Protein AF-A0A7X8CWF9-F1 (afdb_monomer_lite)

Structure (mmCIF, N/CA/C/O backbone):
data_AF-A0A7X8CWF9-F1
#
_entry.id   AF-A0A7X8CWF9-F1
#
loop_
_atom_site.group_PDB
_atom_site.id
_atom_site.type_symbol
_atom_site.label_atom_id
_atom_site.label_alt_id
_atom_site.label_comp_id
_atom_site.label_asym_id
_atom_site.label_entity_id
_atom_site.label_seq_id
_atom_site.pdbx_PDB_ins_code
_atom_site.Cartn_x
_atom_site.Cartn_y
_atom_site.Cartn_z
_atom_site.occupancy
_atom_site.B_iso_or_equiv
_atom_site.auth_seq_id
_atom_site.auth_comp_id
_atom_site.auth_asym_id
_atom_site.auth_atom_id
_atom_site.pdbx_PDB_model_num
ATOM 1 N N . ASP A 1 1 ? 6.556 -10.561 10.188 1.00 71.25 1 ASP A N 1
ATOM 2 C CA . ASP A 1 1 ? 7.455 -9.380 10.087 1.00 71.25 1 ASP A CA 1
ATOM 3 C C . ASP A 1 1 ? 7.081 -8.338 9.033 1.00 71.25 1 ASP A C 1
ATOM 5 O O . ASP A 1 1 ? 6.937 -7.178 9.395 1.00 71.25 1 ASP A O 1
ATOM 9 N N . ARG A 1 2 ? 6.837 -8.686 7.755 1.00 85.19 2 ARG A N 1
ATOM 10 C CA . ARG A 1 2 ? 6.506 -7.688 6.702 1.00 85.19 2 ARG A CA 1
ATOM 11 C C . ARG A 1 2 ? 5.345 -6.745 7.055 1.00 85.19 2 ARG A C 1
ATOM 13 O O . ARG A 1 2 ? 5.473 -5.537 6.886 1.00 85.19 2 ARG A O 1
ATOM 20 N N . VAL A 1 3 ? 4.217 -7.286 7.518 1.00 89.25 3 VAL A N 1
ATOM 21 C CA . VAL A 1 3 ? 3.040 -6.476 7.890 1.00 89.25 3 VAL A CA 1
ATOM 22 C C . VAL A 1 3 ? 3.398 -5.489 9.001 1.00 89.25 3 VAL A C 1
ATOM 24 O O . VAL A 1 3 ? 3.146 -4.299 8.841 1.00 89.25 3 VAL A O 1
ATOM 27 N N . ARG A 1 4 ? 4.091 -5.956 10.051 1.00 90.38 4 ARG A N 1
ATOM 28 C CA . ARG A 1 4 ? 4.618 -5.100 11.124 1.00 90.38 4 ARG A CA 1
ATOM 29 C C . ARG A 1 4 ? 5.534 -4.005 10.578 1.00 90.38 4 ARG A C 1
ATOM 31 O O . ARG A 1 4 ? 5.305 -2.849 10.884 1.00 90.38 4 ARG A O 1
ATOM 38 N N . SER A 1 5 ? 6.480 -4.322 9.687 1.00 91.19 5 SER A N 1
ATOM 39 C CA . SER A 1 5 ? 7.379 -3.309 9.098 1.00 91.19 5 SER A CA 1
ATOM 40 C C . SER A 1 5 ? 6.637 -2.209 8.324 1.00 91.19 5 SER A C 1
ATOM 42 O O . SER A 1 5 ? 6.981 -1.035 8.418 1.00 91.19 5 SER A O 1
ATOM 44 N N . ARG A 1 6 ? 5.571 -2.562 7.594 1.00 92.38 6 ARG A N 1
ATOM 45 C CA . ARG A 1 6 ? 4.757 -1.595 6.838 1.00 92.38 6 ARG A CA 1
ATOM 46 C C . ARG A 1 6 ? 3.852 -0.755 7.729 1.00 92.38 6 ARG A C 1
ATOM 48 O O . ARG A 1 6 ? 3.505 0.363 7.357 1.00 92.38 6 ARG A O 1
ATOM 55 N N . LEU A 1 7 ? 3.458 -1.306 8.872 1.00 94.06 7 LEU A N 1
ATOM 56 C CA . LEU A 1 7 ? 2.631 -0.640 9.869 1.00 94.06 7 LEU A CA 1
ATOM 57 C C . LEU A 1 7 ? 3.453 -0.037 11.011 1.00 94.06 7 LEU A C 1
ATOM 59 O O . LEU A 1 7 ? 2.851 0.552 11.890 1.00 94.06 7 LEU A O 1
ATOM 63 N N . ALA A 1 8 ? 4.789 -0.105 10.986 1.00 92.75 8 ALA A N 1
ATOM 64 C CA . ALA A 1 8 ? 5.650 0.256 12.116 1.00 92.75 8 ALA A CA 1
ATOM 65 C C . ALA A 1 8 ? 5.384 1.669 12.656 1.00 92.75 8 ALA A C 1
ATOM 67 O O . ALA A 1 8 ? 5.346 1.877 13.856 1.00 92.75 8 ALA A O 1
ATOM 68 N N . ARG A 1 9 ? 5.088 2.628 11.768 1.00 92.75 9 ARG A N 1
ATOM 69 C CA . ARG A 1 9 ? 4.741 4.015 12.136 1.00 92.75 9 ARG A CA 1
ATOM 70 C C . ARG A 1 9 ? 3.375 4.171 12.821 1.00 92.75 9 ARG A C 1
ATOM 72 O O . ARG A 1 9 ? 3.005 5.283 13.173 1.00 92.75 9 ARG A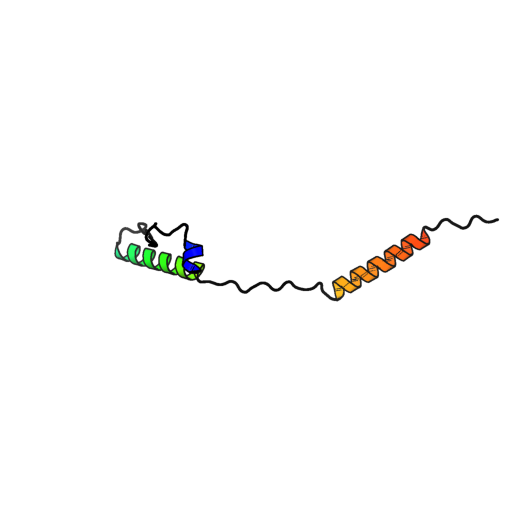 O 1
ATOM 79 N N . ARG A 1 10 ? 2.586 3.102 12.889 1.00 91.81 10 ARG A N 1
ATOM 80 C CA . ARG A 1 10 ? 1.240 3.040 13.476 1.00 91.81 10 ARG A CA 1
ATOM 81 C C . ARG A 1 10 ? 1.178 2.102 14.684 1.00 91.81 10 ARG A C 1
ATOM 83 O O . ARG A 1 10 ? 0.092 1.933 15.225 1.00 91.81 10 ARG A O 1
ATOM 90 N N . LEU A 1 11 ? 2.289 1.456 15.038 1.00 94.75 11 LEU A N 1
ATOM 91 C CA . LEU A 1 11 ? 2.368 0.583 16.203 1.00 94.75 11 LEU A CA 1
ATOM 92 C C . LEU A 1 11 ? 2.848 1.383 17.415 1.00 94.75 11 LEU A C 1
ATOM 94 O O . LEU A 1 11 ? 3.633 2.320 17.254 1.00 94.75 11 LEU A O 1
ATOM 98 N N . THR A 1 12 ? 2.381 1.007 18.601 1.00 94.56 12 THR A N 1
ATOM 99 C CA . THR A 1 12 ? 2.962 1.463 19.872 1.00 94.56 12 THR A CA 1
ATOM 100 C C . THR A 1 12 ? 4.333 0.816 20.107 1.00 94.56 12 THR A C 1
ATOM 102 O O . THR A 1 12 ? 4.766 -0.038 19.324 1.00 94.56 12 THR A O 1
ATOM 105 N N . GLU A 1 13 ? 5.022 1.199 21.186 1.00 92.06 13 GLU A N 1
ATOM 106 C CA . GLU A 1 13 ? 6.310 0.595 21.563 1.00 92.06 13 GLU A CA 1
ATOM 107 C C . GLU A 1 13 ? 6.171 -0.902 21.885 1.00 92.06 13 GLU A C 1
ATOM 109 O O . GLU A 1 13 ? 7.052 -1.700 21.565 1.00 92.06 13 GLU A O 1
ATOM 114 N N . GLU A 1 14 ? 5.014 -1.303 22.410 1.00 93.12 14 GLU A N 1
ATOM 115 C CA . GLU A 1 14 ? 4.641 -2.689 22.708 1.00 93.12 14 GLU A CA 1
ATOM 116 C C . GLU A 1 14 ? 4.192 -3.465 21.456 1.00 93.12 14 GLU A C 1
ATOM 118 O O . GLU A 1 14 ? 4.053 -4.690 21.484 1.00 93.12 14 GLU A O 1
ATOM 123 N N . GLY A 1 15 ? 4.009 -2.772 20.328 1.00 91.06 15 GLY A N 1
ATOM 124 C CA . GLY A 1 15 ? 3.625 -3.373 19.054 1.00 91.06 15 GLY A CA 1
ATOM 125 C C . GLY A 1 15 ? 2.118 -3.451 18.810 1.00 91.06 15 GLY A C 1
ATOM 126 O O . GLY A 1 15 ? 1.701 -4.192 17.910 1.00 91.06 15 GLY A O 1
ATOM 127 N N . ASP A 1 16 ? 1.313 -2.685 19.547 1.00 93.94 16 ASP A N 1
ATOM 128 C CA . ASP A 1 16 ? -0.141 -2.666 19.401 1.00 93.94 16 ASP A CA 1
ATOM 129 C C . ASP A 1 16 ? -0.591 -1.716 18.288 1.00 93.94 16 ASP A C 1
ATOM 131 O O . ASP A 1 16 ? -0.066 -0.616 18.117 1.00 93.94 16 ASP A O 1
ATOM 135 N N . LEU A 1 17 ? -1.596 -2.137 17.512 1.00 93.69 17 LEU A N 1
ATOM 136 C CA . LEU A 1 17 ? -2.215 -1.312 16.475 1.00 93.69 17 LEU A CA 1
ATOM 137 C C . LEU A 1 17 ? -3.528 -0.726 16.992 1.00 93.69 17 LEU A C 1
ATOM 139 O O . LEU A 1 17 ? -4.537 -1.425 17.078 1.00 93.69 17 LEU A O 1
ATOM 143 N N . VAL A 1 18 ? -3.525 0.573 17.279 1.00 93.56 18 VAL A N 1
ATOM 144 C CA . VAL A 1 18 ? -4.695 1.269 17.823 1.00 93.56 18 VAL A CA 1
ATOM 145 C C . VAL A 1 18 ? -5.512 1.913 16.699 1.00 93.56 18 VAL A C 1
ATOM 147 O O . VAL A 1 18 ? -4.979 2.632 15.851 1.00 93.56 18 VAL A O 1
ATOM 150 N N . VAL A 1 19 ? -6.824 1.657 16.683 1.00 94.56 19 VAL A N 1
ATOM 151 C CA . VAL A 1 19 ? -7.774 2.225 15.714 1.00 94.56 19 VAL A CA 1
ATOM 152 C C . VAL A 1 19 ? -8.911 2.907 16.463 1.00 94.56 19 VAL A C 1
ATOM 154 O O . VAL A 1 19 ? -9.575 2.287 17.288 1.00 94.56 19 VAL A O 1
ATOM 157 N N . TYR A 1 20 ? -9.163 4.172 16.129 1.00 93.94 20 TYR A N 1
ATOM 158 C CA . TYR A 1 20 ? -10.239 4.970 16.712 1.00 93.94 20 TYR A CA 1
ATOM 159 C C . TYR A 1 20 ? -11.413 5.118 15.729 1.00 93.94 20 TYR A C 1
ATOM 161 O O . TYR A 1 20 ? -11.220 5.287 14.517 1.00 93.94 20 TYR A O 1
ATOM 169 N N . ALA A 1 21 ? -12.637 5.069 16.254 1.00 96.88 21 ALA A N 1
ATOM 170 C CA . ALA A 1 21 ? -13.868 5.369 15.526 1.00 96.88 21 ALA A CA 1
ATOM 171 C C . ALA A 1 21 ? -14.845 6.100 16.454 1.00 96.88 21 ALA A C 1
ATOM 173 O O . ALA A 1 21 ? -15.179 5.593 17.524 1.00 96.88 21 ALA A O 1
ATOM 174 N N . GLN A 1 22 ? -15.258 7.298 16.045 1.00 95.62 22 GLN A N 1
ATOM 175 C CA . GLN A 1 22 ? -16.085 8.217 16.840 1.00 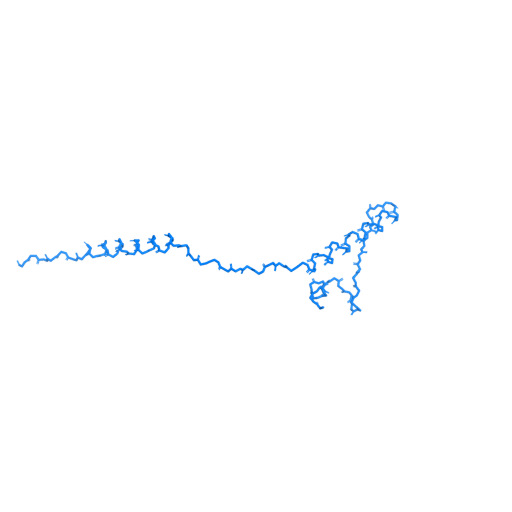95.62 22 GLN A CA 1
ATOM 176 C C . GLN A 1 22 ? -17.056 9.017 15.957 1.00 95.62 22 GLN A C 1
ATOM 178 O O . GLN A 1 22 ? -17.481 10.110 16.315 1.00 95.62 22 GLN A O 1
ATOM 183 N N . ASP A 1 23 ? -17.334 8.498 14.764 1.00 94.06 23 ASP A N 1
ATOM 184 C CA . ASP A 1 23 ? -18.066 9.203 13.714 1.00 94.06 23 ASP A CA 1
ATOM 185 C C . ASP A 1 23 ? -19.581 9.172 13.960 1.00 94.06 23 ASP A C 1
ATOM 187 O O . ASP A 1 23 ? -20.295 10.098 13.588 1.00 94.06 23 ASP A O 1
ATOM 191 N N . GLU A 1 24 ? -20.066 8.122 14.623 1.00 96.56 24 GLU A N 1
ATOM 192 C CA . GLU A 1 24 ? -21.482 7.903 14.891 1.00 96.56 24 GLU A CA 1
ATOM 193 C C . GLU A 1 24 ? -21.823 8.093 16.368 1.00 96.56 24 GLU A C 1
ATOM 195 O O . GLU A 1 24 ? -20.996 7.901 17.262 1.00 96.56 24 GLU A O 1
ATOM 200 N N . ARG A 1 25 ? -23.095 8.381 16.658 1.00 95.38 25 ARG A N 1
ATOM 201 C CA . ARG A 1 25 ? -23.588 8.399 18.048 1.00 95.38 25 ARG A CA 1
ATOM 202 C C . ARG A 1 25 ? -23.686 6.989 18.647 1.00 95.38 25 ARG A C 1
ATOM 204 O O . ARG A 1 25 ? -23.587 6.822 19.859 1.00 95.38 25 ARG A O 1
ATOM 211 N N . SER A 1 26 ? -23.904 5.973 17.810 1.00 97.56 26 SER A N 1
ATOM 212 C CA . SER A 1 26 ? -24.055 4.580 18.243 1.00 97.56 26 SER A CA 1
ATOM 213 C C . SER A 1 26 ? -22.703 3.893 18.429 1.00 97.56 26 SER A C 1
ATOM 215 O O . SER A 1 26 ? -21.914 3.777 17.490 1.00 97.56 26 SER A O 1
ATOM 217 N N . GLN A 1 27 ? -22.474 3.333 19.620 1.00 96.25 27 GLN A N 1
ATOM 218 C CA . GLN A 1 27 ? -21.283 2.531 19.914 1.00 96.25 27 GLN A CA 1
ATOM 219 C C . GLN A 1 27 ? -21.164 1.314 18.984 1.00 96.25 27 GLN A C 1
ATOM 221 O O . GLN A 1 27 ? -20.060 0.953 18.583 1.00 96.25 27 GLN A O 1
ATOM 226 N N . VAL A 1 28 ? -22.289 0.689 18.617 1.00 97.50 28 VAL A N 1
ATOM 227 C CA . VAL A 1 28 ? -22.300 -0.490 17.737 1.00 97.50 28 VAL A CA 1
ATOM 228 C C . VAL A 1 28 ? -21.788 -0.126 16.345 1.00 97.50 28 VAL A C 1
ATOM 230 O O . VAL A 1 28 ? -20.949 -0.842 15.798 1.00 97.50 28 VAL A O 1
ATOM 233 N N . LEU A 1 29 ? -22.231 1.014 15.806 1.00 97.62 29 LEU A N 1
ATOM 234 C CA . LEU A 1 29 ? -21.768 1.506 14.508 1.00 97.62 29 LEU A CA 1
ATOM 235 C C . LEU A 1 29 ? -20.285 1.882 14.560 1.00 97.62 29 LEU A C 1
ATOM 237 O O . LEU A 1 29 ? -19.518 1.463 13.694 1.00 97.62 29 LEU A O 1
ATOM 241 N N . ASN A 1 30 ? -19.852 2.571 15.619 1.00 97.75 30 ASN A N 1
ATOM 242 C CA . ASN A 1 30 ? -18.438 2.902 15.805 1.00 97.75 30 ASN A CA 1
ATOM 243 C C . ASN A 1 30 ? -17.563 1.646 15.926 1.00 97.75 30 ASN A C 1
ATOM 245 O O . ASN A 1 30 ? -16.490 1.583 15.329 1.00 97.75 30 ASN A O 1
ATOM 249 N N . ARG A 1 31 ? -18.023 0.608 16.637 1.00 96.81 31 ARG A N 1
ATOM 250 C CA . ARG A 1 31 ? -17.301 -0.668 16.743 1.00 96.81 31 ARG A CA 1
ATOM 251 C C . ARG A 1 31 ? -17.168 -1.346 15.381 1.00 96.81 31 ARG A C 1
ATOM 253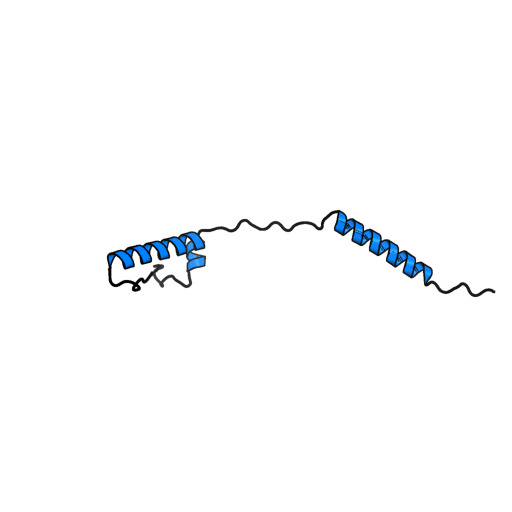 O O . ARG A 1 31 ? -16.080 -1.809 15.045 1.00 96.81 31 ARG A O 1
ATOM 260 N N . ALA A 1 32 ? -18.242 -1.380 14.592 1.00 97.31 32 ALA A N 1
ATOM 261 C CA . ALA A 1 32 ? -18.208 -1.933 13.241 1.00 97.31 32 ALA A CA 1
ATOM 262 C C . ALA A 1 32 ? -17.238 -1.151 12.336 1.00 97.31 32 ALA A C 1
ATOM 264 O O . ALA A 1 32 ? -16.422 -1.751 11.637 1.00 97.31 32 ALA A O 1
ATOM 265 N N . ALA A 1 33 ? -17.256 0.183 12.412 1.00 97.75 33 ALA A N 1
ATOM 266 C CA . ALA A 1 33 ? -16.344 1.041 11.661 1.00 97.75 33 ALA A CA 1
ATOM 267 C C . ALA A 1 33 ? -14.873 0.835 12.066 1.00 97.75 33 ALA A C 1
ATOM 269 O O . ALA A 1 33 ? -14.002 0.753 11.197 1.00 97.75 33 ALA A O 1
ATOM 270 N N . ALA A 1 34 ? -14.581 0.709 13.364 1.00 97.25 34 ALA A N 1
ATOM 271 C CA . ALA A 1 34 ? -13.233 0.428 13.857 1.00 97.25 34 ALA A CA 1
ATOM 272 C C . ALA A 1 34 ? -12.704 -0.913 13.325 1.00 97.25 34 ALA A C 1
ATOM 274 O O . ALA A 1 34 ? -11.572 -0.977 12.844 1.00 97.25 34 ALA A O 1
ATOM 275 N N . LEU A 1 35 ? -13.537 -1.960 13.343 1.00 96.94 35 LEU A N 1
ATOM 276 C CA . LEU A 1 35 ? -13.184 -3.273 12.797 1.00 96.94 35 LEU A CA 1
ATOM 277 C C . LEU A 1 35 ? -12.923 -3.212 11.287 1.00 96.94 35 LEU A C 1
ATOM 279 O O . LEU A 1 35 ? -11.892 -3.704 10.834 1.00 96.94 35 LEU A O 1
ATOM 283 N N . ALA A 1 36 ? -13.789 -2.542 10.522 1.00 97.00 36 ALA A N 1
ATOM 284 C CA . ALA A 1 36 ? -13.609 -2.388 9.078 1.00 97.00 36 ALA A CA 1
ATOM 285 C C . ALA A 1 36 ? -12.317 -1.622 8.729 1.00 97.00 36 ALA A C 1
ATOM 287 O O . ALA A 1 36 ? -11.575 -2.002 7.821 1.00 97.00 36 ALA A O 1
ATOM 288 N N . ARG A 1 37 ? -12.001 -0.555 9.478 1.00 96.25 37 ARG A N 1
ATOM 289 C CA . ARG A 1 37 ? -10.746 0.202 9.323 1.00 96.25 37 ARG A CA 1
ATOM 290 C C . ARG A 1 37 ? -9.525 -0.656 9.649 1.00 96.25 37 ARG A C 1
ATOM 292 O O . ARG A 1 37 ? -8.537 -0.609 8.913 1.00 96.25 37 ARG A O 1
ATOM 299 N N . LEU A 1 38 ? -9.593 -1.428 10.733 1.00 95.50 38 LEU A N 1
ATOM 300 C CA . LEU A 1 38 ? -8.532 -2.344 11.145 1.00 95.50 38 LEU A CA 1
ATOM 301 C C . LEU A 1 38 ? -8.263 -3.395 10.062 1.00 95.50 38 LEU A C 1
ATOM 303 O O . LEU A 1 38 ? -7.118 -3.561 9.637 1.00 95.50 38 LEU A O 1
ATOM 307 N N . GLU A 1 39 ? -9.313 -4.050 9.571 1.00 96.12 39 GLU A N 1
ATOM 308 C CA . GLU A 1 39 ? -9.220 -5.039 8.499 1.00 96.12 39 GLU A CA 1
ATOM 309 C C . GLU A 1 39 ? -8.591 -4.431 7.241 1.00 96.12 39 GLU A C 1
ATOM 311 O O . GLU A 1 39 ? -7.597 -4.953 6.730 1.00 96.12 39 GLU A O 1
ATOM 316 N N . ALA A 1 40 ? -9.089 -3.279 6.784 1.00 95.62 40 ALA A N 1
ATOM 317 C CA . ALA A 1 40 ? -8.568 -2.607 5.597 1.00 95.62 40 ALA A CA 1
ATOM 318 C C . ALA A 1 40 ? -7.069 -2.269 5.720 1.00 95.62 40 ALA A C 1
ATOM 320 O O . ALA A 1 40 ? -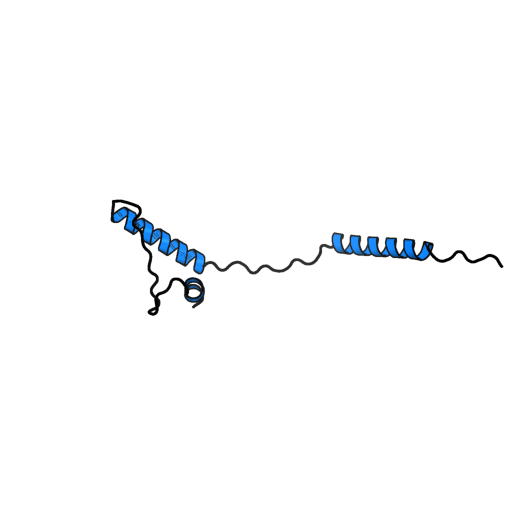6.307 -2.436 4.759 1.00 95.62 40 ALA A O 1
ATOM 321 N N . LEU A 1 41 ? -6.617 -1.822 6.898 1.00 94.31 41 LEU A N 1
ATOM 322 C CA . LEU A 1 41 ? -5.202 -1.548 7.166 1.00 94.31 41 LEU A CA 1
ATOM 323 C C . LEU A 1 41 ? -4.349 -2.816 7.081 1.00 94.31 41 LEU A C 1
ATOM 325 O O . LEU A 1 41 ? -3.298 -2.806 6.427 1.00 94.31 41 LEU A O 1
ATOM 329 N N . ILE A 1 42 ? -4.802 -3.903 7.707 1.00 93.06 42 ILE A N 1
ATOM 330 C CA . ILE A 1 42 ? -4.090 -5.183 7.710 1.00 93.06 42 ILE A CA 1
ATOM 331 C C . ILE A 1 42 ? -4.028 -5.756 6.293 1.00 93.06 42 ILE A C 1
ATOM 333 O O . ILE A 1 42 ? -2.940 -6.107 5.833 1.00 93.06 42 ILE A O 1
ATOM 337 N N . VAL A 1 43 ? -5.148 -5.783 5.566 1.00 94.50 43 VAL A N 1
ATOM 338 C CA . VAL A 1 43 ? -5.224 -6.276 4.181 1.00 94.50 43 VAL A CA 1
ATOM 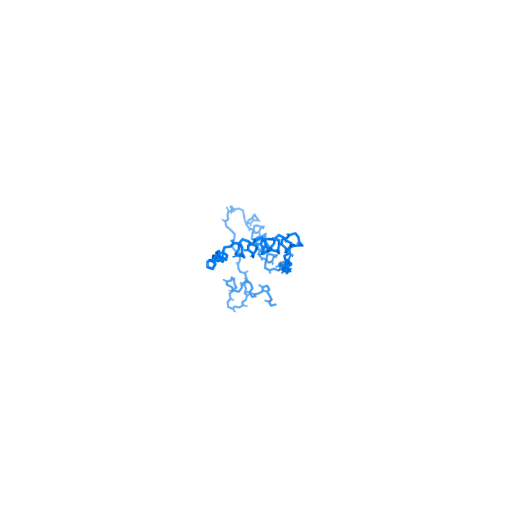339 C C . VAL A 1 43 ? -4.284 -5.485 3.273 1.00 94.50 43 VAL A C 1
ATOM 341 O O . VAL A 1 43 ? -3.478 -6.072 2.544 1.00 94.50 43 VAL A O 1
ATOM 344 N N . LYS A 1 44 ? -4.299 -4.150 3.362 1.00 93.00 44 LYS A N 1
ATOM 345 C CA . LYS A 1 44 ? -3.401 -3.290 2.578 1.00 93.00 44 LYS A CA 1
ATOM 346 C C . LYS A 1 44 ? -1.928 -3.555 2.897 1.00 93.00 44 LYS A C 1
ATOM 348 O O . LYS A 1 44 ? -1.097 -3.621 1.989 1.00 93.00 44 LYS A O 1
ATOM 353 N N . ALA A 1 45 ? -1.585 -3.719 4.173 1.00 93.12 45 ALA A N 1
ATOM 354 C CA . ALA A 1 45 ? -0.218 -4.028 4.583 1.00 93.12 45 ALA A CA 1
ATOM 355 C C . ALA A 1 45 ? 0.208 -5.441 4.146 1.00 93.12 45 ALA A C 1
ATOM 357 O O . ALA A 1 45 ? 1.355 -5.638 3.723 1.00 93.12 45 ALA A O 1
ATOM 358 N N . ALA A 1 46 ? -0.710 -6.407 4.187 1.00 92.81 46 ALA A N 1
ATOM 359 C CA . ALA A 1 46 ? -0.487 -7.786 3.772 1.00 92.81 46 ALA A CA 1
ATOM 360 C C . ALA A 1 46 ? -0.338 -7.926 2.252 1.00 92.81 46 ALA A C 1
ATOM 362 O O . ALA A 1 46 ? 0.457 -8.763 1.810 1.00 92.81 46 ALA A O 1
ATOM 363 N N . HIS A 1 47 ? -1.008 -7.082 1.462 1.00 92.00 47 HIS A N 1
ATOM 364 C CA . HIS A 1 47 ? -0.980 -7.140 0.003 1.00 92.00 47 HIS A CA 1
ATOM 365 C C . HIS A 1 47 ? 0.449 -7.046 -0.556 1.00 92.00 47 HIS A C 1
ATOM 367 O O . HIS A 1 47 ? 1.153 -6.038 -0.408 1.00 92.00 47 HIS A O 1
ATOM 373 N N . ARG A 1 48 ? 0.895 -8.109 -1.229 1.00 89.25 48 ARG A N 1
ATOM 374 C CA . ARG A 1 48 ? 2.186 -8.153 -1.917 1.00 89.25 48 ARG A CA 1
ATOM 375 C C . ARG A 1 48 ? 1.955 -7.819 -3.393 1.00 89.25 48 ARG A C 1
ATOM 377 O O . ARG A 1 48 ? 1.396 -8.658 -4.095 1.00 89.25 48 ARG A O 1
ATOM 384 N N . PRO A 1 49 ? 2.378 -6.638 -3.881 1.00 88.25 49 PRO A N 1
ATOM 385 C CA . PRO A 1 49 ? 2.280 -6.351 -5.303 1.00 88.25 49 PRO A CA 1
ATOM 386 C C . PRO A 1 49 ? 3.124 -7.362 -6.083 1.00 88.25 49 PRO A C 1
ATOM 388 O O . PRO A 1 49 ? 4.229 -7.721 -5.660 1.00 88.25 49 PRO A O 1
ATOM 391 N N . LYS A 1 50 ? 2.595 -7.823 -7.218 1.00 91.38 50 LYS A N 1
ATOM 392 C CA . LYS A 1 50 ? 3.349 -8.659 -8.149 1.00 91.38 50 LYS A CA 1
ATOM 393 C C . LYS A 1 50 ? 4.552 -7.866 -8.643 1.00 91.38 50 LYS A C 1
ATOM 395 O O . LYS A 1 50 ? 4.421 -6.713 -9.048 1.00 91.38 50 LYS A O 1
ATOM 400 N N . GLU A 1 51 ? 5.717 -8.496 -8.605 1.00 91.56 51 GLU A N 1
ATOM 401 C CA . GLU A 1 51 ? 6.937 -7.873 -9.093 1.00 91.56 51 GLU A CA 1
ATOM 402 C C . GLU A 1 51 ? 6.794 -7.527 -10.578 1.00 91.56 51 GLU A C 1
ATOM 404 O O . GLU A 1 51 ? 6.411 -8.365 -11.405 1.00 91.56 51 GLU A O 1
ATOM 409 N N . ARG A 1 52 ? 7.087 -6.271 -10.920 1.00 94.12 52 ARG A N 1
ATOM 410 C CA . ARG A 1 52 ? 7.101 -5.832 -12.310 1.00 94.12 52 ARG A CA 1
ATOM 411 C C . ARG A 1 52 ? 8.360 -6.375 -12.971 1.00 94.12 52 ARG A C 1
ATOM 413 O O . ARG A 1 52 ? 9.464 -5.957 -12.643 1.00 94.12 52 ARG A O 1
ATOM 420 N N . ARG A 1 53 ? 8.185 -7.230 -13.974 1.00 92.88 53 ARG A N 1
ATOM 421 C CA . ARG A 1 53 ? 9.280 -7.613 -14.869 1.00 92.88 53 ARG A CA 1
ATOM 422 C C . ARG A 1 53 ? 9.443 -6.530 -15.940 1.00 92.88 53 ARG A C 1
ATOM 424 O O . ARG A 1 53 ? 8.446 -6.185 -16.582 1.00 92.88 53 ARG A O 1
ATOM 431 N N . PRO A 1 54 ? 10.642 -5.951 -16.122 1.00 92.44 54 PRO A N 1
ATOM 432 C CA . PRO A 1 54 ? 10.853 -4.951 -17.158 1.00 92.44 54 PRO A CA 1
ATOM 433 C C . PRO A 1 54 ? 10.615 -5.574 -18.535 1.00 92.44 54 PRO A C 1
ATOM 435 O O . PRO A 1 54 ? 11.045 -6.690 -18.820 1.00 92.44 54 PRO A O 1
ATOM 438 N N . THR A 1 55 ? 9.920 -4.847 -19.403 1.00 93.69 55 THR A N 1
ATOM 439 C CA . THR A 1 55 ? 9.690 -5.271 -20.785 1.00 93.69 55 THR A CA 1
ATOM 440 C C . THR A 1 55 ? 10.899 -4.913 -21.638 1.00 93.69 55 THR A C 1
ATOM 442 O O . THR A 1 55 ? 11.346 -3.765 -21.627 1.00 93.69 55 THR A O 1
ATOM 445 N N . SER A 1 56 ? 11.405 -5.858 -22.427 1.00 93.00 56 SER A N 1
ATOM 446 C CA . SER A 1 56 ? 12.419 -5.554 -23.440 1.00 93.00 56 SER A CA 1
ATOM 447 C C . SER A 1 56 ? 11.855 -4.626 -24.532 1.00 93.00 56 SER A C 1
ATOM 449 O O . SER A 1 56 ? 10.670 -4.744 -24.853 1.00 93.00 56 SER A O 1
ATOM 451 N N . PRO A 1 57 ? 12.674 -3.767 -25.179 1.00 94.00 57 PRO A N 1
ATOM 452 C CA . PRO A 1 57 ? 12.231 -2.983 -26.331 1.00 94.00 57 PRO A CA 1
ATOM 453 C C . PRO A 1 57 ? 11.650 -3.872 -27.431 1.00 94.00 57 PRO A C 1
ATOM 455 O O . PRO A 1 57 ? 12.234 -4.912 -27.753 1.00 94.00 57 PRO A O 1
ATOM 458 N N . THR A 1 58 ? 10.539 -3.437 -28.030 1.00 96.56 58 THR A N 1
ATOM 459 C CA . THR A 1 58 ? 9.834 -4.193 -29.074 1.00 96.56 58 THR A CA 1
ATOM 460 C C . THR A 1 58 ? 10.697 -4.386 -30.321 1.00 96.56 58 THR A C 1
ATOM 462 O O . THR A 1 58 ? 11.564 -3.561 -30.630 1.00 96.56 58 THR A O 1
ATOM 465 N N . ARG A 1 59 ? 10.434 -5.455 -31.085 1.00 96.12 59 ARG A N 1
ATOM 466 C CA . ARG A 1 59 ? 11.124 -5.730 -32.358 1.00 96.12 59 ARG A CA 1
ATOM 467 C C . ARG A 1 59 ? 11.046 -4.534 -33.315 1.00 96.12 59 ARG A C 1
ATOM 469 O O . ARG A 1 59 ? 12.079 -4.049 -33.763 1.00 96.12 59 ARG A O 1
ATOM 476 N N . ALA A 1 60 ? 9.848 -3.979 -33.500 1.00 96.56 60 ALA A N 1
ATOM 477 C CA . ALA A 1 60 ? 9.620 -2.804 -34.342 1.00 96.56 60 ALA A CA 1
ATOM 478 C C . ALA A 1 60 ? 10.411 -1.562 -33.882 1.00 96.56 60 ALA A C 1
ATOM 480 O O . ALA A 1 60 ? 10.858 -0.770 -34.708 1.00 96.56 60 ALA A O 1
ATOM 481 N N . SER A 1 61 ? 10.607 -1.370 -32.571 1.00 95.88 61 SER A N 1
ATOM 482 C CA . SER A 1 61 ? 11.447 -0.281 -32.049 1.00 95.88 61 SER A CA 1
ATOM 483 C C . SER A 1 61 ? 12.923 -0.487 -32.412 1.00 95.88 61 SER A C 1
ATOM 485 O O . SER A 1 61 ? 13.598 0.438 -32.873 1.00 95.88 61 SER A O 1
ATOM 487 N N . ARG A 1 62 ? 13.421 -1.725 -32.286 1.00 97.00 62 ARG A N 1
ATOM 488 C CA . ARG A 1 62 ? 14.796 -2.082 -32.671 1.00 97.00 62 ARG A CA 1
ATOM 489 C C . ARG A 1 62 ? 15.029 -1.895 -34.172 1.00 97.00 62 ARG A C 1
ATOM 491 O O . ARG A 1 62 ? 16.063 -1.342 -34.545 1.00 97.00 62 ARG A O 1
ATOM 498 N N . GLU A 1 63 ? 14.074 -2.304 -35.004 1.00 97.25 63 GLU A N 1
ATOM 499 C CA . GLU A 1 63 ? 14.123 -2.153 -36.465 1.00 97.25 63 GLU A CA 1
ATOM 500 C C . GLU A 1 63 ? 14.120 -0.683 -36.888 1.00 97.25 63 GLU A C 1
ATOM 502 O O . GLU A 1 63 ? 15.023 -0.260 -37.610 1.00 97.25 63 GLU A O 1
ATOM 507 N N . ARG A 1 64 ? 13.195 0.134 -36.360 1.00 97.12 64 ARG A N 1
ATOM 508 C CA . ARG A 1 64 ? 13.152 1.584 -36.630 1.00 97.12 64 ARG A CA 1
ATOM 509 C C . ARG A 1 64 ? 14.452 2.286 -36.250 1.00 97.12 64 ARG A C 1
ATOM 511 O O . ARG A 1 64 ? 14.947 3.119 -37.006 1.00 97.12 64 ARG A O 1
ATOM 518 N N . ARG A 1 65 ? 15.052 1.920 -35.112 1.00 97.00 65 ARG A N 1
ATOM 519 C CA . ARG A 1 65 ? 16.363 2.446 -34.698 1.00 97.00 65 ARG A CA 1
ATOM 520 C C . ARG A 1 65 ? 17.460 2.100 -35.709 1.00 97.00 65 ARG A C 1
ATOM 522 O O . ARG A 1 65 ? 18.284 2.960 -36.015 1.00 97.00 65 ARG A O 1
ATOM 529 N N . LEU A 1 66 ? 17.502 0.861 -36.207 1.00 97.00 66 LEU A N 1
ATOM 530 C CA . LEU A 1 66 ? 18.493 0.437 -37.202 1.00 97.00 66 LEU A CA 1
ATOM 531 C C . LEU A 1 66 ? 18.279 1.138 -38.547 1.00 97.00 66 LEU A C 1
ATOM 533 O O . LEU A 1 66 ? 19.249 1.635 -39.115 1.00 97.00 66 LEU A O 1
ATOM 537 N N . ALA A 1 67 ? 17.034 1.243 -39.013 1.00 96.81 67 ALA A N 1
ATOM 538 C CA . ALA A 1 67 ? 16.688 1.972 -40.231 1.00 96.81 67 ALA A CA 1
ATOM 539 C C . ALA A 1 67 ? 17.091 3.453 -40.130 1.00 96.81 67 ALA A C 1
ATOM 541 O O . ALA A 1 67 ? 17.827 3.957 -40.975 1.00 96.81 67 ALA A O 1
ATOM 542 N N . GLY A 1 68 ? 16.731 4.124 -39.031 1.00 97.19 68 GLY A N 1
ATOM 543 C CA . GLY A 1 68 ? 17.139 5.508 -38.779 1.00 97.19 68 GLY A CA 1
ATOM 544 C C . GLY A 1 68 ? 18.656 5.680 -38.620 1.00 97.19 68 GLY A C 1
ATOM 545 O O . GLY A 1 68 ? 19.202 6.728 -38.964 1.00 97.19 68 GLY A O 1
ATOM 546 N N . LYS A 1 69 ? 19.378 4.664 -38.122 1.00 95.88 69 LYS A N 1
ATOM 547 C CA . LYS A 1 69 ? 20.851 4.668 -38.106 1.00 95.88 69 LYS A CA 1
ATOM 548 C C . LYS A 1 69 ? 21.415 4.623 -39.532 1.00 95.88 69 LYS A C 1
ATOM 550 O O . LYS A 1 69 ? 22.292 5.430 -39.825 1.00 95.88 69 LYS A O 1
ATOM 555 N N . LYS A 1 70 ? 20.902 3.733 -40.391 1.00 95.75 70 LYS A N 1
ATOM 556 C CA . LYS A 1 70 ? 21.326 3.588 -41.796 1.00 95.75 70 LYS A CA 1
ATOM 557 C C . LYS A 1 70 ? 21.077 4.864 -42.605 1.00 95.75 70 LYS A C 1
ATOM 559 O O . LYS A 1 70 ? 22.018 5.406 -43.177 1.00 95.75 70 LYS A O 1
ATOM 564 N N . ALA A 1 71 ? 19.864 5.411 -42.529 1.00 95.38 71 ALA A N 1
ATOM 565 C CA . ALA A 1 71 ? 19.516 6.653 -43.219 1.00 95.38 71 ALA A CA 1
ATOM 566 C C . ALA A 1 71 ? 20.445 7.810 -42.808 1.00 95.38 71 ALA A C 1
ATOM 568 O O . ALA A 1 71 ? 20.970 8.539 -43.645 1.00 95.38 71 ALA A O 1
ATOM 569 N N . ARG A 1 72 ? 20.744 7.949 -41.506 1.00 94.38 72 ARG A N 1
ATOM 570 C CA . ARG A 1 72 ? 21.690 8.975 -41.034 1.00 94.38 72 ARG A CA 1
ATOM 571 C C . ARG A 1 72 ? 23.117 8.749 -41.527 1.00 94.38 72 ARG A C 1
ATOM 573 O O . ARG A 1 72 ? 23.799 9.733 -41.798 1.00 94.38 72 ARG A O 1
ATOM 580 N N . SER A 1 73 ? 23.594 7.506 -41.614 1.00 93.31 73 SER A N 1
ATOM 581 C CA . SER A 1 73 ? 24.926 7.241 -42.175 1.00 93.31 73 SER A CA 1
ATOM 582 C C . SER A 1 73 ? 25.002 7.568 -43.663 1.00 93.31 73 SER A C 1
ATOM 584 O O . SER A 1 73 ? 26.000 8.137 -44.090 1.00 93.31 73 SER A O 1
ATOM 586 N N . GLU A 1 74 ? 23.948 7.287 -44.429 1.00 92.19 74 GLU A N 1
ATOM 587 C CA . GLU A 1 74 ? 23.875 7.630 -45.855 1.00 92.19 74 GLU A CA 1
ATOM 588 C C . GLU A 1 74 ? 23.883 9.145 -46.060 1.00 92.19 74 GLU A C 1
ATOM 590 O O . GLU A 1 74 ? 24.708 9.653 -46.816 1.00 92.19 74 GLU A O 1
ATOM 595 N N . VAL A 1 75 ? 23.057 9.874 -45.300 1.00 92.75 75 VAL A N 1
ATOM 596 C CA . VAL A 1 75 ? 23.052 11.344 -45.307 1.00 92.75 75 VAL A CA 1
ATOM 597 C C . VAL A 1 75 ? 24.426 11.907 -44.944 1.00 92.75 75 VAL A C 1
ATOM 599 O O . VAL A 1 75 ? 24.874 12.863 -45.562 1.00 92.75 75 VAL A O 1
ATOM 602 N N . LYS A 1 76 ? 25.123 11.332 -43.955 1.00 90.88 76 LYS A N 1
ATOM 603 C CA . LYS A 1 76 ? 26.480 11.773 -43.594 1.00 90.88 76 LYS A CA 1
ATOM 604 C C . LYS A 1 76 ? 27.505 11.476 -44.689 1.00 90.88 76 LYS A C 1
ATOM 606 O O . LYS A 1 76 ? 28.353 12.323 -44.931 1.00 90.88 76 LYS A O 1
ATOM 611 N N . ARG A 1 77 ? 27.421 10.319 -45.352 1.00 88.56 77 ARG A N 1
ATOM 612 C CA . ARG A 1 77 ? 28.311 9.954 -46.466 1.00 88.56 77 ARG A CA 1
ATOM 613 C C . ARG A 1 77 ? 28.138 10.902 -47.652 1.00 88.56 77 ARG A C 1
ATOM 615 O O . ARG A 1 77 ? 29.127 11.352 -48.206 1.00 88.56 77 ARG A O 1
ATOM 622 N N . GLY A 1 78 ? 26.896 11.249 -47.990 1.00 83.69 78 GLY A N 1
ATOM 623 C CA . GLY A 1 78 ? 26.592 12.200 -49.065 1.00 83.69 78 GLY A CA 1
ATOM 624 C C . GLY A 1 78 ? 26.986 13.653 -48.771 1.00 83.69 78 GLY A C 1
ATOM 625 O O . GLY A 1 78 ? 26.916 14.482 -49.665 1.00 83.69 78 GLY A O 1
ATOM 626 N N . ARG A 1 79 ? 27.398 13.974 -47.535 1.00 85.44 79 ARG A N 1
ATOM 627 C CA . ARG A 1 79 ? 27.974 15.281 -47.165 1.00 85.44 79 ARG A CA 1
ATOM 628 C C . ARG A 1 79 ? 29.499 15.323 -47.303 1.00 85.44 79 ARG A C 1
ATOM 630 O O . ARG A 1 79 ? 30.091 16.334 -46.939 1.00 85.44 79 ARG A O 1
ATOM 637 N N . GLY A 1 80 ? 30.132 14.229 -47.738 1.00 76.00 80 GLY A N 1
ATOM 638 C CA . GLY A 1 80 ? 31.558 14.220 -48.053 1.00 76.00 80 GLY A CA 1
ATOM 639 C C . GLY A 1 80 ? 31.887 15.317 -49.065 1.00 76.00 80 GLY A C 1
ATOM 640 O O . GLY A 1 80 ? 31.087 15.594 -49.955 1.00 76.00 80 GLY A O 1
ATOM 641 N N . GLN A 1 81 ? 33.029 15.970 -48.864 1.00 66.19 81 GLN A N 1
ATOM 642 C CA . GLN A 1 81 ? 33.523 17.059 -49.701 1.00 66.19 81 GLN A CA 1
ATOM 643 C C . GLN A 1 81 ? 33.533 16.613 -51.174 1.00 66.19 81 GLN A C 1
ATOM 645 O O . GLN A 1 81 ? 34.026 15.513 -51.432 1.00 66.19 81 GLN A O 1
ATOM 650 N N . PRO A 1 82 ? 32.968 17.392 -52.120 1.00 67.75 82 PRO A N 1
ATOM 651 C CA . PRO A 1 82 ? 33.094 17.057 -53.533 1.00 67.75 82 PRO A CA 1
ATOM 652 C C . PRO A 1 82 ? 34.585 16.965 -53.860 1.00 67.75 82 PRO A C 1
ATOM 654 O O . PRO A 1 82 ? 35.352 17.843 -53.457 1.00 67.75 82 PRO A O 1
ATOM 657 N N . GLU A 1 83 ? 34.988 15.874 -54.514 1.00 65.19 83 GLU A N 1
ATOM 658 C CA . GLU A 1 83 ? 36.332 15.741 -55.070 1.00 65.19 83 GLU A CA 1
ATOM 659 C C . GLU A 1 83 ? 36.541 16.954 -55.976 1.00 65.19 83 GLU A C 1
ATOM 661 O O . GLU A 1 83 ? 35.824 17.128 -56.960 1.00 65.19 83 GLU A O 1
ATOM 666 N N . GLY A 1 84 ? 37.433 17.858 -55.565 1.00 61.72 84 GLY A N 1
ATOM 667 C CA . GLY A 1 84 ? 37.861 18.946 -56.427 1.00 61.72 84 GLY A CA 1
ATOM 668 C C . GLY A 1 84 ? 38.415 18.322 -57.698 1.00 61.72 84 GLY A C 1
ATOM 669 O O . GLY A 1 84 ? 39.293 17.463 -57.617 1.00 61.72 84 GLY A O 1
ATOM 670 N N . GLU A 1 85 ? 37.848 18.703 -58.840 1.00 56.88 85 GLU A N 1
ATOM 671 C CA . GLU A 1 85 ? 38.403 18.377 -60.151 1.00 56.88 85 GLU A CA 1
ATOM 672 C C . GLU A 1 85 ? 39.884 18.809 -60.196 1.00 56.88 85 GLU A C 1
ATOM 674 O O . GLU A 1 85 ? 40.223 19.831 -59.587 1.00 56.88 85 GLU A O 1
ATOM 679 N N . PRO A 1 86 ? 40.763 18.008 -60.832 1.00 64.62 86 PRO A N 1
ATOM 680 C CA . PRO A 1 86 ? 42.206 18.249 -60.849 1.00 64.62 86 PRO A CA 1
ATOM 681 C C . PRO A 1 86 ? 42.599 19.575 -61.510 1.00 64.62 86 PRO A C 1
ATOM 683 O O . PRO A 1 86 ? 41.921 19.989 -62.479 1.00 64.62 86 PRO A O 1
#

pLDDT: mean 91.42, std 8.72, range [56.88, 97.75]

Radius of gyration: 31.86 Å; chains: 1; bounding box: 66×28×84 Å

Secondary structure (DSSP, 8-state):
-HHHHHHGGGB-TT--B-----SSS-HHHHHHHHHHHHHHHHHHHH--PPPPPPPPPPHHHHHHHHHHHHHHHHHHHTTSPP----

Foldseek 3Di:
DQLCVVCVVQADPVGDHDFFFDPDPDPVVSVVVRVVVVVVSSCVSPDDDDDDDDDDDDPVVVVVVVVVVVVVVVVVVVPPDPDPDD

Sequence (86 aa):
DRVR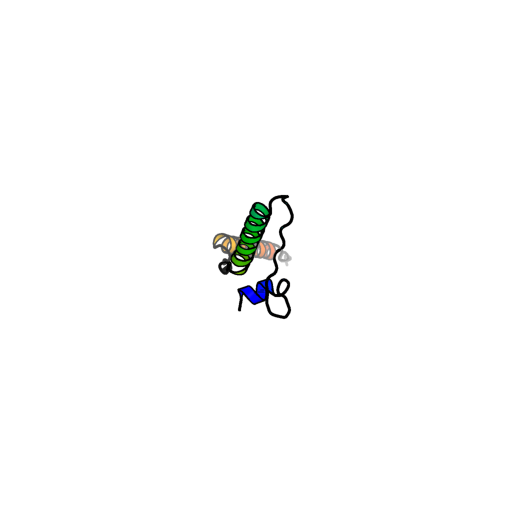SRLARRLTEEGDLVVYAQDERSQVLNRAAALARLEALIVKAAHRPKERRPTSPTRASRERRLAGKKARSEVKRGRGQPEGEP